Protein AF-A0A538H577-F1 (afdb_monomer_lite)

Foldseek 3Di:
DDKDFAPAFDDLVCVVVCQVVVVVVVQVVLVVQVWDFPDWDWDAAQNFIKIWTWTWHDDPNFTKTKIWIWGHHTRMTDIDIDMDGVVDDCVVVVVCRHVDHDDDD

Radius of gyration: 13.91 Å; chains: 1; bounding box: 34×28×37 Å

Sequence (105 aa):
MTLFPLQRRFRPELWVKVVPELDRAAAAIARQQEGTVSGSRTVTTAGERARSFDVAYTSEGKQLVERIVFVLRAKQEYLLLCRYERGGATDACDGLLTSFRLAAA

Secondary structure (DSSP, 8-state):
-EEEE-SS---GGGHHHHHHHHHHHHHHHHHHTT-EEEEEEEEEETTEEEEEEEEEEEETTEEEEEEEEEEEETTEEEEEEEEEETTS--HHHHHHHHH--PPP-

pLDDT: mean 94.34, std 6.16, range [54.25, 98.44]

Structure (mmCIF, N/CA/C/O backbone):
data_AF-A0A538H577-F1
#
_entry.id   AF-A0A538H577-F1
#
loop_
_atom_site.group_PDB
_atom_site.id
_atom_site.type_symbol
_atom_site.label_atom_id
_atom_site.label_alt_id
_atom_site.label_comp_id
_atom_site.label_asym_id
_atom_site.label_entity_id
_atom_site.label_seq_id
_atom_site.pdbx_PDB_ins_code
_atom_site.Cartn_x
_atom_site.Cartn_y
_atom_site.Cartn_z
_atom_site.occupancy
_atom_site.B_iso_or_equiv
_atom_site.auth_seq_id
_atom_site.auth_comp_id
_atom_site.auth_asym_id
_atom_site.auth_atom_id
_atom_site.pdbx_PDB_model_num
ATOM 1 N N . MET A 1 1 ? -7.96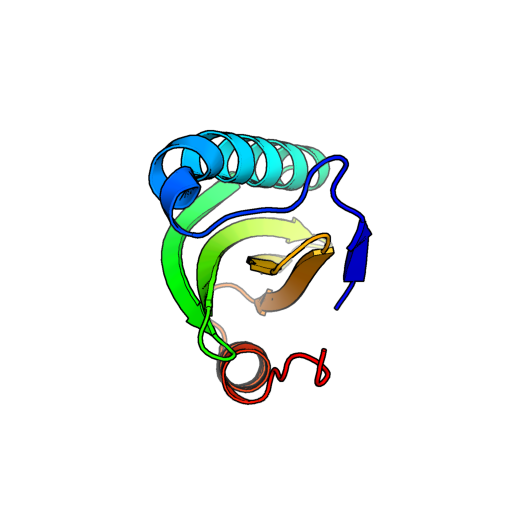5 -5.955 -4.354 1.00 79.75 1 MET A N 1
ATOM 2 C CA . MET A 1 1 ? -6.800 -5.607 -5.195 1.00 79.75 1 MET A CA 1
ATOM 3 C C . MET A 1 1 ? -7.277 -4.678 -6.285 1.00 79.75 1 MET A C 1
ATOM 5 O O . MET A 1 1 ? -8.309 -4.966 -6.879 1.00 79.75 1 MET A O 1
ATOM 9 N N . THR A 1 2 ? -6.507 -3.633 -6.564 1.00 87.81 2 THR A N 1
ATOM 10 C CA . THR A 1 2 ? -6.757 -2.713 -7.678 1.00 87.81 2 THR A CA 1
ATOM 11 C C . THR A 1 2 ? -5.539 -2.690 -8.597 1.00 87.81 2 THR A C 1
ATOM 13 O O . THR A 1 2 ? -4.413 -2.822 -8.121 1.00 87.81 2 THR A O 1
ATOM 16 N N . LEU A 1 3 ? -5.763 -2.564 -9.905 1.00 91.62 3 LEU A N 1
ATOM 17 C CA . LEU A 1 3 ? -4.723 -2.541 -10.933 1.00 91.62 3 LEU A CA 1
ATOM 18 C C . LEU A 1 3 ? -4.680 -1.162 -11.595 1.00 91.62 3 LEU A C 1
ATOM 20 O O . LEU A 1 3 ? -5.712 -0.679 -12.061 1.00 91.62 3 LEU A O 1
ATOM 24 N N . PHE A 1 4 ? -3.492 -0.568 -11.685 1.00 91.44 4 PHE A N 1
ATOM 25 C CA . PHE A 1 4 ? -3.259 0.708 -12.353 1.00 91.44 4 PHE A CA 1
ATOM 26 C C . PHE A 1 4 ? -2.212 0.559 -13.464 1.00 91.44 4 PHE A C 1
ATOM 28 O O . PHE A 1 4 ? -1.132 0.009 -13.226 1.00 91.44 4 PHE A O 1
ATOM 35 N N . PRO A 1 5 ? -2.477 1.062 -14.683 1.00 93.69 5 PRO A N 1
ATOM 36 C CA . PRO A 1 5 ? -1.481 1.057 -15.741 1.00 93.69 5 PRO A CA 1
ATOM 37 C C . PRO A 1 5 ? -0.393 2.098 -15.461 1.00 93.69 5 PRO A C 1
ATOM 39 O O . PRO A 1 5 ? -0.669 3.266 -15.192 1.00 93.69 5 PRO A O 1
ATOM 42 N N . LEU A 1 6 ? 0.865 1.695 -15.614 1.00 91.69 6 LEU A N 1
ATOM 43 C CA . LEU A 1 6 ? 2.000 2.607 -15.548 1.00 91.69 6 LEU A CA 1
ATOM 44 C C . LEU A 1 6 ? 2.196 3.320 -16.889 1.00 91.69 6 LEU A C 1
ATOM 46 O O . LEU A 1 6 ? 2.113 2.719 -17.964 1.00 91.69 6 LEU A O 1
ATOM 50 N N . GLN A 1 7 ? 2.558 4.602 -16.838 1.00 91.38 7 GLN A N 1
ATOM 51 C CA . GLN A 1 7 ? 2.880 5.367 -18.050 1.00 91.38 7 GLN A CA 1
ATOM 52 C C . GLN A 1 7 ? 4.090 4.782 -18.790 1.00 91.38 7 GLN A C 1
ATOM 54 O O . GLN A 1 7 ? 4.140 4.759 -20.021 1.00 91.38 7 GLN A O 1
ATOM 59 N N . ARG A 1 8 ? 5.068 4.269 -18.036 1.00 89.94 8 ARG A N 1
ATOM 60 C CA . ARG A 1 8 ? 6.274 3.620 -18.554 1.00 89.94 8 ARG A CA 1
ATOM 61 C C . ARG A 1 8 ? 6.426 2.245 -17.930 1.00 89.94 8 ARG A C 1
ATOM 63 O O . ARG A 1 8 ? 6.021 2.020 -16.796 1.00 89.94 8 ARG A O 1
ATOM 70 N N . ARG A 1 9 ? 7.049 1.330 -18.672 1.00 94.06 9 ARG A N 1
ATOM 71 C CA . ARG A 1 9 ? 7.402 0.014 -18.140 1.00 94.06 9 ARG A CA 1
ATOM 72 C C . ARG A 1 9 ? 8.370 0.190 -16.965 1.00 94.06 9 ARG A C 1
ATOM 74 O O . ARG A 1 9 ? 9.473 0.701 -17.155 1.00 94.06 9 ARG A O 1
ATOM 81 N N . PHE A 1 10 ? 7.962 -0.260 -15.788 1.00 93.31 10 PHE A N 1
ATOM 82 C CA . PHE A 1 10 ? 8.814 -0.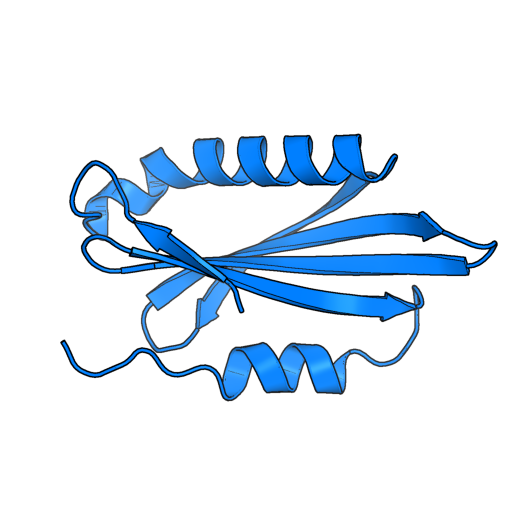432 -14.628 1.00 93.31 10 PHE A CA 1
ATOM 83 C C . PHE A 1 10 ? 9.916 -1.451 -14.922 1.00 93.31 10 PHE A C 1
ATOM 85 O O . PHE A 1 10 ? 9.681 -2.494 -15.544 1.00 93.31 10 PHE A O 1
ATOM 92 N N . ARG A 1 11 ? 11.125 -1.127 -14.465 1.00 92.75 11 ARG A N 1
ATOM 93 C CA . ARG A 1 11 ? 12.287 -2.010 -14.509 1.00 92.75 11 ARG A CA 1
ATOM 94 C C . ARG A 1 11 ? 12.833 -2.156 -13.087 1.00 92.75 11 ARG A C 1
ATOM 96 O O . ARG A 1 11 ? 12.922 -1.130 -12.404 1.00 92.75 11 ARG A O 1
ATOM 103 N N . PRO A 1 12 ? 13.202 -3.364 -12.628 1.00 92.25 12 PRO A N 1
ATOM 104 C CA . PRO A 1 12 ? 13.636 -3.583 -11.247 1.00 92.25 12 PRO A CA 1
ATOM 105 C C . PRO A 1 12 ? 14.789 -2.673 -10.792 1.00 92.25 12 PRO A C 1
ATOM 107 O O . PRO A 1 12 ? 14.878 -2.316 -9.617 1.00 92.25 12 PRO A O 1
ATOM 110 N N . GLU A 1 13 ? 15.654 -2.235 -11.701 1.00 94.06 13 GLU A N 1
ATOM 111 C CA . GLU A 1 13 ? 16.794 -1.357 -11.409 1.00 94.06 13 GLU A CA 1
ATOM 112 C C . GLU A 1 13 ? 16.349 0.046 -10.958 1.00 94.06 13 GLU A C 1
ATOM 114 O O . GLU A 1 13 ? 17.104 0.770 -10.312 1.00 94.06 13 GLU A O 1
ATOM 119 N N . LEU A 1 14 ? 15.101 0.432 -11.246 1.00 94.94 14 LEU A N 1
ATOM 120 C CA . LEU A 1 14 ? 14.513 1.710 -10.836 1.00 94.94 14 LEU A CA 1
ATOM 121 C C . LEU A 1 14 ? 13.965 1.694 -9.406 1.00 94.94 14 LEU A C 1
ATOM 123 O O . LEU A 1 14 ? 13.487 2.723 -8.938 1.00 94.94 14 LEU A O 1
ATOM 127 N N . TRP A 1 15 ? 14.042 0.568 -8.692 1.00 95.44 15 TRP A N 1
ATOM 128 C CA . TRP A 1 15 ? 13.441 0.423 -7.363 1.00 95.44 15 TRP A CA 1
ATOM 129 C C . TRP A 1 15 ? 13.840 1.533 -6.380 1.00 95.44 15 TRP A C 1
ATOM 131 O O . TRP A 1 15 ? 12.987 2.156 -5.760 1.00 95.44 15 TRP A O 1
ATOM 141 N N . VAL A 1 16 ? 15.135 1.841 -6.274 1.00 96.12 16 VAL A N 1
ATOM 142 C CA . VAL A 1 16 ? 15.625 2.897 -5.367 1.00 96.12 16 VAL A CA 1
ATOM 143 C C . VAL A 1 16 ? 15.025 4.265 -5.722 1.00 96.12 16 VAL A C 1
ATOM 145 O O . VAL A 1 16 ? 14.773 5.073 -4.835 1.00 96.12 16 VAL A O 1
ATOM 148 N N . LYS A 1 17 ? 14.746 4.512 -7.009 1.00 95.44 17 LYS A N 1
ATOM 149 C CA . LYS A 1 17 ? 14.147 5.765 -7.486 1.00 95.44 17 LYS A CA 1
ATOM 150 C C . LYS A 1 17 ? 12.643 5.840 -7.226 1.00 95.44 17 LYS A C 1
ATOM 152 O O . LYS A 1 17 ? 12.147 6.931 -6.975 1.00 95.44 17 LYS A O 1
ATOM 157 N N . VAL A 1 18 ? 11.932 4.710 -7.276 1.00 95.75 18 VAL A N 1
ATOM 158 C CA . VAL A 1 18 ? 10.467 4.682 -7.121 1.00 95.75 18 VAL A CA 1
ATOM 159 C C . VAL A 1 18 ? 10.023 4.658 -5.658 1.00 95.75 18 VAL A C 1
ATOM 161 O O . VAL A 1 18 ? 8.946 5.148 -5.348 1.00 95.75 18 VAL A O 1
ATOM 164 N N . VAL A 1 19 ? 10.840 4.149 -4.727 1.00 97.12 19 VAL A N 1
ATOM 165 C CA . VAL A 1 19 ? 10.464 4.089 -3.298 1.00 97.12 19 VAL A CA 1
ATOM 166 C C . VAL A 1 19 ? 9.988 5.447 -2.748 1.00 97.12 19 VAL A C 1
ATOM 168 O O . VAL A 1 19 ? 8.902 5.476 -2.172 1.00 97.12 19 VAL A O 1
ATOM 171 N N . PRO A 1 20 ? 10.679 6.583 -2.983 1.00 97.69 20 PRO A N 1
ATOM 172 C CA . PRO A 1 20 ? 10.183 7.890 -2.548 1.00 97.69 20 PRO A CA 1
ATOM 173 C C . PRO A 1 20 ? 8.850 8.311 -3.187 1.00 97.69 20 PRO A C 1
ATOM 175 O O . PRO A 1 20 ? 8.107 9.089 -2.592 1.00 97.69 20 PRO A O 1
ATOM 178 N N . GLU A 1 21 ? 8.540 7.849 -4.402 1.00 96.06 21 GLU A N 1
ATOM 179 C CA . GLU A 1 21 ? 7.241 8.090 -5.048 1.00 96.06 21 GLU A CA 1
ATOM 180 C C . GLU A 1 21 ? 6.132 7.300 -4.350 1.00 96.06 21 GLU A C 1
ATOM 182 O O . GLU A 1 21 ? 5.091 7.873 -4.027 1.00 96.06 21 GLU A O 1
ATOM 187 N N . LEU A 1 22 ? 6.386 6.027 -4.038 1.00 97.25 22 LEU A N 1
ATOM 188 C CA . LEU A 1 22 ? 5.453 5.171 -3.302 1.00 97.25 22 LEU A CA 1
ATOM 189 C C . LEU A 1 22 ? 5.222 5.683 -1.873 1.00 97.25 22 LEU A C 1
ATOM 191 O O . LEU A 1 22 ? 4.088 5.693 -1.402 1.00 97.25 22 LEU A O 1
ATOM 195 N N . ASP A 1 23 ? 6.271 6.172 -1.205 1.00 97.88 23 ASP A N 1
ATOM 196 C CA . ASP A 1 23 ? 6.163 6.787 0.123 1.00 97.88 23 ASP A CA 1
ATOM 197 C C . ASP A 1 23 ? 5.266 8.044 0.076 1.00 97.88 23 ASP A C 1
ATOM 199 O O . ASP A 1 23 ? 4.409 8.236 0.943 1.00 97.88 23 ASP A O 1
ATOM 203 N N . ARG A 1 24 ? 5.395 8.882 -0.966 1.00 98.00 24 ARG A N 1
ATOM 204 C CA . ARG A 1 24 ? 4.507 10.043 -1.173 1.00 98.00 24 ARG A CA 1
ATOM 205 C C . ARG A 1 24 ? 3.067 9.627 -1.464 1.00 98.00 24 ARG A C 1
ATOM 207 O O . ARG A 1 24 ? 2.151 10.255 -0.936 1.00 98.00 24 ARG A O 1
ATOM 214 N N . ALA A 1 25 ? 2.863 8.589 -2.273 1.00 96.62 25 ALA A N 1
ATOM 215 C CA . ALA A 1 25 ? 1.533 8.063 -2.569 1.00 96.62 25 ALA A CA 1
ATOM 216 C C . ALA A 1 25 ? 0.846 7.540 -1.297 1.00 96.62 25 ALA A C 1
ATOM 218 O O . ALA A 1 25 ? -0.285 7.927 -1.007 1.00 96.62 25 ALA A O 1
ATOM 219 N N . ALA A 1 26 ? 1.550 6.751 -0.481 1.00 97.56 26 ALA A N 1
ATOM 220 C CA . ALA A 1 26 ? 1.042 6.270 0.802 1.00 97.56 26 ALA A CA 1
ATOM 221 C C . ALA A 1 26 ? 0.715 7.418 1.767 1.00 97.56 26 ALA A C 1
ATOM 223 O O . ALA A 1 26 ? -0.332 7.403 2.412 1.00 97.56 26 ALA A O 1
ATOM 224 N N . ALA A 1 27 ? 1.565 8.448 1.832 1.00 98.12 27 ALA A N 1
ATOM 225 C CA . ALA A 1 27 ? 1.294 9.635 2.638 1.00 98.12 27 ALA A CA 1
ATOM 226 C C . ALA A 1 27 ? 0.049 10.402 2.157 1.00 98.12 27 ALA A C 1
ATOM 228 O O . ALA A 1 27 ? -0.707 10.915 2.980 1.00 98.12 27 ALA A O 1
ATOM 229 N N . ALA A 1 28 ? -0.186 10.480 0.844 1.00 97.50 28 ALA A N 1
ATOM 230 C CA . ALA A 1 28 ? -1.388 11.098 0.290 1.00 97.50 28 ALA A CA 1
ATOM 231 C C . ALA A 1 28 ? -2.653 10.301 0.644 1.00 97.50 28 ALA A C 1
ATOM 233 O O . ALA A 1 28 ? -3.633 10.900 1.081 1.00 97.50 28 ALA A O 1
ATOM 234 N N . ILE A 1 29 ? -2.606 8.968 0.535 1.00 94.69 29 ILE A N 1
ATOM 235 C CA . ILE A 1 29 ? -3.710 8.085 0.947 1.00 94.69 29 ILE A CA 1
ATOM 236 C C . ILE A 1 29 ? -3.991 8.242 2.444 1.00 94.69 29 ILE A C 1
ATOM 238 O O . ILE A 1 29 ? -5.136 8.444 2.834 1.00 94.69 29 ILE A O 1
ATOM 242 N N . ALA A 1 30 ? -2.949 8.235 3.282 1.00 97.56 30 ALA A N 1
ATOM 243 C CA . ALA A 1 30 ? -3.102 8.430 4.720 1.00 97.56 30 ALA A CA 1
ATOM 244 C C . ALA A 1 30 ? -3.811 9.751 5.044 1.00 97.56 30 ALA A C 1
ATOM 246 O O . ALA A 1 30 ? -4.753 9.760 5.826 1.00 97.56 30 ALA A O 1
ATOM 247 N N . ARG A 1 31 ?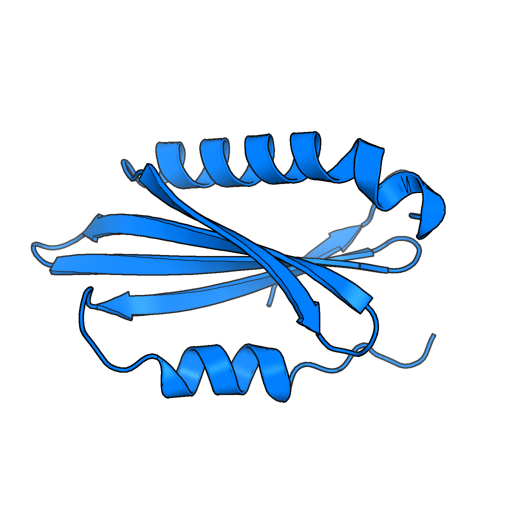 -3.431 10.853 4.384 1.00 97.75 31 ARG A N 1
ATOM 248 C CA . ARG A 1 31 ? -4.093 12.155 4.569 1.00 97.75 31 ARG A CA 1
ATOM 249 C C . ARG A 1 31 ? -5.563 12.140 4.156 1.00 97.75 31 ARG A C 1
ATOM 251 O O . ARG A 1 31 ? -6.371 12.749 4.845 1.00 97.75 31 ARG A O 1
ATOM 258 N N . GLN A 1 32 ? -5.914 11.456 3.065 1.00 95.06 32 GLN A N 1
ATOM 259 C CA . GLN A 1 32 ? -7.311 11.322 2.625 1.00 95.06 32 GLN A CA 1
ATOM 260 C C . GLN A 1 32 ? -8.183 10.575 3.642 1.00 95.06 32 GLN A C 1
ATOM 262 O O . GLN A 1 32 ? -9.390 10.778 3.668 1.00 95.06 32 GLN A O 1
ATOM 267 N N . GLN A 1 33 ? -7.575 9.729 4.472 1.00 94.31 33 GLN A N 1
ATOM 268 C CA . GLN A 1 33 ? -8.245 8.978 5.537 1.00 94.31 33 GLN A CA 1
ATOM 269 C C . GLN A 1 33 ? -8.164 9.673 6.901 1.00 94.31 33 GLN A C 1
ATOM 271 O O . GLN A 1 33 ? -8.487 9.051 7.909 1.00 94.31 33 GLN A O 1
ATOM 276 N N . GLU A 1 34 ? -7.655 10.910 6.952 1.00 97.00 34 GLU A N 1
ATOM 277 C CA . GLU A 1 34 ? -7.331 11.606 8.208 1.00 97.00 34 GLU A CA 1
ATOM 278 C C . GLU A 1 34 ? -6.416 10.763 9.122 1.00 97.00 34 GLU A C 1
ATOM 280 O O . GLU A 1 34 ? -6.457 10.822 10.350 1.00 97.00 34 GLU A O 1
ATOM 285 N N . GLY A 1 35 ? -5.580 9.938 8.493 1.00 97.31 35 GLY A N 1
ATOM 286 C CA . GLY A 1 35 ? -4.681 8.989 9.120 1.00 97.31 35 GLY A CA 1
ATOM 287 C C . GLY A 1 35 ? -3.214 9.382 9.021 1.00 97.31 35 GLY A C 1
ATOM 288 O O . GLY A 1 35 ? -2.821 10.426 8.496 1.00 97.31 35 GLY A O 1
ATOM 289 N N . THR A 1 36 ? -2.369 8.483 9.515 1.00 98.06 36 THR A N 1
ATOM 290 C CA . THR A 1 36 ? -0.910 8.626 9.502 1.00 98.06 36 THR A CA 1
ATOM 291 C C . THR A 1 36 ? -0.247 7.319 9.097 1.00 98.06 36 THR A C 1
ATOM 293 O O . THR A 1 36 ? -0.699 6.235 9.461 1.00 98.06 36 THR A O 1
ATOM 296 N N . VAL A 1 37 ? 0.850 7.407 8.347 1.00 98.31 37 VAL A N 1
ATOM 297 C CA . VAL A 1 37 ? 1.688 6.237 8.064 1.00 98.31 37 VAL A CA 1
ATOM 298 C C . VAL A 1 37 ? 2.440 5.879 9.346 1.00 98.31 37 VAL A C 1
ATOM 300 O O . VAL A 1 37 ? 3.327 6.617 9.767 1.00 98.31 37 VAL A O 1
ATOM 303 N N . SER A 1 38 ? 2.085 4.757 9.971 1.00 97.12 38 SER A N 1
ATOM 304 C CA . SER A 1 38 ? 2.706 4.271 11.211 1.00 97.12 38 SER A CA 1
ATOM 305 C C . SER A 1 38 ? 3.863 3.303 10.968 1.00 97.12 38 SER A C 1
ATOM 307 O O . SER A 1 38 ? 4.643 3.032 11.876 1.00 97.12 38 SER A O 1
ATOM 309 N N . GLY A 1 39 ? 3.986 2.767 9.753 1.00 96.50 39 GLY A N 1
ATOM 310 C CA . GLY A 1 39 ? 5.067 1.859 9.391 1.00 96.50 39 GLY A CA 1
ATOM 311 C C . GLY A 1 39 ? 5.274 1.784 7.886 1.00 96.50 39 GLY A C 1
ATOM 312 O O . GLY A 1 39 ? 4.334 1.933 7.108 1.00 96.50 39 GLY A O 1
ATOM 313 N N . SER A 1 40 ? 6.515 1.534 7.474 1.00 97.56 40 SER A N 1
ATOM 314 C CA . SER A 1 40 ? 6.858 1.266 6.079 1.00 97.56 40 SER A CA 1
ATOM 315 C C . SER A 1 40 ? 7.955 0.211 5.993 1.00 97.56 40 SER A C 1
ATOM 317 O O . SER A 1 40 ? 8.868 0.183 6.818 1.00 97.56 40 SER A O 1
ATOM 319 N N . ARG A 1 41 ? 7.873 -0.681 5.006 1.00 97.62 41 ARG A N 1
ATOM 320 C CA . ARG A 1 41 ? 8.865 -1.744 4.794 1.00 97.62 41 ARG A CA 1
ATOM 321 C C . ARG A 1 41 ? 8.870 -2.223 3.351 1.00 97.62 41 ARG A C 1
ATOM 323 O O . ARG A 1 41 ? 7.857 -2.179 2.659 1.00 97.62 41 ARG A O 1
ATOM 330 N N . THR A 1 42 ? 10.035 -2.657 2.888 1.00 97.75 42 THR A N 1
ATOM 331 C CA . THR A 1 42 ? 10.147 -3.389 1.621 1.00 97.75 42 THR A CA 1
ATOM 332 C C . THR A 1 42 ? 9.888 -4.859 1.905 1.00 97.75 42 THR A C 1
ATOM 334 O O . THR A 1 42 ? 10.457 -5.411 2.843 1.00 97.75 42 THR A O 1
ATOM 337 N N . VAL A 1 43 ? 9.026 -5.478 1.108 1.00 96.31 43 VAL A N 1
ATOM 338 C CA . VAL A 1 43 ? 8.670 -6.896 1.208 1.00 96.31 43 VAL A CA 1
ATOM 339 C C . VAL A 1 43 ? 8.812 -7.555 -0.159 1.00 96.31 43 VAL A C 1
ATOM 341 O O . VAL A 1 43 ? 8.931 -6.871 -1.177 1.00 96.31 43 VAL A O 1
ATOM 344 N N . THR A 1 44 ? 8.773 -8.882 -0.182 1.00 95.50 44 THR A N 1
ATOM 345 C CA . THR A 1 44 ? 8.671 -9.655 -1.421 1.00 95.50 44 THR A CA 1
ATOM 346 C C . THR A 1 44 ? 7.292 -10.295 -1.478 1.00 95.50 44 THR A C 1
ATOM 348 O O . THR A 1 44 ? 6.899 -10.990 -0.544 1.00 95.50 44 THR A O 1
ATOM 351 N N .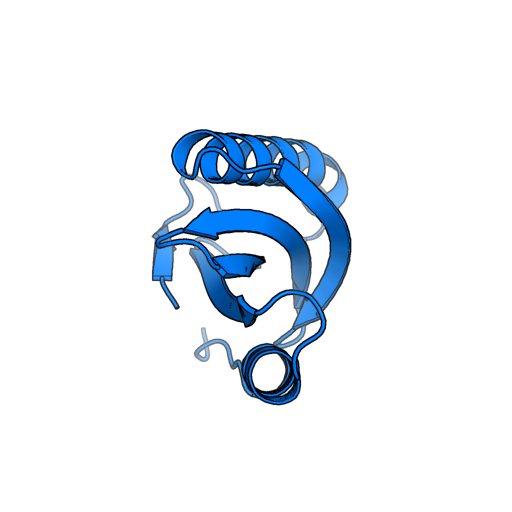 THR A 1 45 ? 6.552 -10.076 -2.562 1.00 93.38 45 THR A N 1
ATOM 352 C CA . THR A 1 45 ? 5.261 -10.736 -2.817 1.00 93.38 45 THR A CA 1
ATOM 353 C C . THR A 1 45 ? 5.149 -11.067 -4.297 1.00 93.38 45 THR A C 1
ATOM 355 O O . THR A 1 45 ? 5.645 -10.325 -5.144 1.00 93.38 45 THR A O 1
ATOM 358 N N . ALA A 1 46 ? 4.571 -12.226 -4.614 1.00 92.25 46 ALA A N 1
ATOM 359 C CA . ALA A 1 46 ? 4.489 -12.753 -5.977 1.00 92.25 46 ALA A CA 1
ATOM 360 C C . ALA A 1 46 ? 5.833 -12.756 -6.753 1.00 92.25 46 ALA A C 1
ATOM 362 O O . ALA A 1 46 ? 5.842 -12.663 -7.977 1.00 92.25 46 ALA A O 1
ATOM 363 N N . GLY A 1 47 ? 6.969 -12.877 -6.052 1.00 92.50 47 GLY A N 1
ATOM 364 C CA . GLY A 1 47 ? 8.314 -12.864 -6.647 1.00 92.50 47 GLY A CA 1
ATOM 365 C C . GLY A 1 47 ? 8.879 -11.474 -6.961 1.00 92.50 47 GLY A C 1
ATOM 366 O O . GLY A 1 47 ? 10.011 -11.379 -7.424 1.00 92.50 47 GLY A O 1
ATOM 367 N N . GLU A 1 48 ? 8.138 -10.403 -6.678 1.00 94.31 48 GLU A N 1
ATOM 368 C CA . GLU A 1 48 ? 8.551 -9.022 -6.932 1.00 94.31 48 GLU A CA 1
ATOM 369 C C . GLU A 1 48 ? 8.873 -8.288 -5.626 1.00 94.31 48 GLU A C 1
ATOM 371 O O . GLU A 1 48 ? 8.301 -8.571 -4.566 1.00 94.31 48 GLU A O 1
ATOM 376 N N . ARG A 1 49 ? 9.762 -7.290 -5.709 1.00 96.12 49 ARG A N 1
ATOM 377 C CA . ARG A 1 49 ? 9.910 -6.305 -4.630 1.00 96.12 49 ARG A CA 1
ATOM 378 C C . ARG A 1 49 ? 8.664 -5.431 -4.574 1.00 96.12 49 ARG A C 1
ATOM 380 O O . ARG A 1 49 ? 8.204 -4.920 -5.593 1.00 96.12 49 ARG A O 1
ATOM 387 N N . ALA A 1 50 ? 8.163 -5.235 -3.365 1.00 97.31 50 ALA A N 1
ATOM 388 C CA . ALA A 1 50 ? 6.979 -4.449 -3.089 1.00 97.31 50 ALA A CA 1
ATOM 389 C C . ALA A 1 50 ? 7.198 -3.534 -1.884 1.00 97.31 50 ALA A C 1
ATOM 391 O O . ALA A 1 50 ? 8.026 -3.803 -1.007 1.00 97.31 50 ALA A O 1
ATOM 392 N N . ARG A 1 51 ? 6.460 -2.426 -1.849 1.00 98.19 51 ARG A N 1
ATOM 393 C CA . ARG A 1 51 ? 6.531 -1.450 -0.763 1.00 98.19 51 ARG A CA 1
ATOM 394 C C . ARG A 1 51 ? 5.244 -1.532 0.041 1.00 98.19 51 ARG A C 1
ATOM 396 O O . ARG A 1 51 ? 4.170 -1.287 -0.498 1.00 98.19 51 ARG A O 1
ATOM 403 N N . SER A 1 52 ? 5.369 -1.917 1.306 1.00 98.25 52 SER A N 1
ATOM 404 C CA . SER A 1 52 ? 4.261 -2.056 2.246 1.00 98.25 52 SER A CA 1
ATOM 405 C C . SER A 1 52 ? 4.242 -0.881 3.213 1.00 98.25 52 SER A C 1
ATOM 407 O O . SER A 1 52 ? 5.286 -0.499 3.746 1.00 98.25 52 SER A O 1
ATOM 409 N N . PHE A 1 53 ? 3.049 -0.381 3.496 1.00 98.44 53 PHE A N 1
ATOM 410 C CA . PHE A 1 53 ? 2.774 0.663 4.472 1.00 98.44 53 PHE A CA 1
ATOM 411 C C . PHE A 1 53 ? 1.650 0.218 5.389 1.00 98.44 53 PHE A C 1
ATOM 413 O O . PHE A 1 53 ? 0.711 -0.421 4.926 1.00 98.44 53 PHE A O 1
ATOM 420 N N . ASP A 1 54 ? 1.739 0.581 6.660 1.00 98.25 54 ASP A N 1
ATOM 421 C CA . ASP A 1 54 ? 0.618 0.498 7.589 1.00 98.25 54 ASP A CA 1
ATOM 422 C C . ASP A 1 54 ? 0.149 1.935 7.857 1.00 98.25 54 ASP A C 1
ATOM 424 O O . ASP A 1 54 ? 0.929 2.769 8.328 1.00 98.25 54 ASP A O 1
ATOM 428 N N . VAL A 1 55 ? -1.102 2.233 7.508 1.00 98.31 55 VAL A N 1
ATOM 429 C CA . VAL A 1 55 ? -1.761 3.524 7.727 1.00 98.31 55 VAL A CA 1
ATOM 430 C C . VAL A 1 55 ? -2.712 3.373 8.897 1.00 98.31 55 VAL A C 1
ATOM 432 O O . VAL A 1 55 ? -3.670 2.610 8.819 1.00 98.31 55 VAL A O 1
ATOM 435 N N . ALA A 1 56 ? -2.463 4.095 9.980 1.00 98.12 56 ALA A N 1
ATOM 436 C CA . ALA A 1 56 ? -3.347 4.098 11.127 1.00 98.12 56 ALA A CA 1
ATOM 437 C C . ALA A 1 56 ? -4.277 5.311 11.108 1.00 98.12 56 ALA A C 1
ATOM 439 O O . ALA A 1 56 ? -3.829 6.440 10.900 1.00 98.12 56 ALA A O 1
ATOM 440 N N . TYR A 1 57 ? -5.557 5.069 11.362 1.00 97.88 57 TYR A N 1
ATOM 441 C CA . TYR A 1 57 ? -6.608 6.084 11.346 1.00 97.88 57 TYR A CA 1
ATOM 442 C C . TYR A 1 57 ? -7.761 5.667 12.263 1.00 97.88 57 TYR A C 1
ATOM 444 O O . TYR A 1 57 ? -7.818 4.531 12.744 1.00 97.88 57 TYR A O 1
ATOM 452 N N . THR A 1 58 ? -8.674 6.599 12.515 1.00 97.50 58 THR A N 1
ATOM 453 C CA . THR A 1 58 ? -9.898 6.341 13.276 1.00 97.50 58 THR A CA 1
ATOM 454 C C . THR A 1 58 ? -11.090 6.434 12.338 1.00 97.50 58 THR A C 1
ATOM 456 O O . THR A 1 58 ? -11.193 7.376 11.561 1.00 97.50 58 THR A O 1
ATOM 459 N N . SER A 1 59 ? -12.005 5.473 12.411 1.00 95.75 59 SER A N 1
ATOM 460 C CA . SER A 1 59 ? -13.257 5.497 11.651 1.00 95.75 59 SER A CA 1
ATOM 461 C C . SER A 1 59 ? -14.361 4.881 12.497 1.00 95.75 59 SER A C 1
ATOM 463 O O . SER A 1 59 ? -14.144 3.843 13.118 1.00 95.75 59 SER A O 1
ATOM 465 N N . GLU A 1 60 ? -15.510 5.555 12.588 1.00 94.19 60 GLU A N 1
ATOM 466 C CA . GLU A 1 60 ? -16.675 5.087 13.362 1.00 94.19 60 GLU A CA 1
ATOM 467 C C . GLU A 1 60 ? -16.331 4.707 14.820 1.00 94.19 60 GLU A C 1
ATOM 469 O O . GLU A 1 60 ? -16.804 3.713 15.365 1.00 94.19 60 GLU A O 1
ATOM 474 N N . GLY A 1 61 ? -15.447 5.484 15.460 1.00 95.50 61 GLY A N 1
ATOM 475 C CA . GLY A 1 61 ? -14.999 5.250 16.840 1.00 95.50 61 GLY A CA 1
ATOM 476 C C . GLY A 1 61 ? -13.985 4.112 17.016 1.00 95.50 61 GLY A C 1
ATOM 477 O O . GLY A 1 61 ? -13.524 3.881 18.132 1.00 95.50 61 GLY A O 1
ATOM 478 N N . LYS A 1 62 ? -13.589 3.426 15.939 1.00 96.94 62 LYS A N 1
ATOM 479 C CA . LYS A 1 62 ? -12.601 2.341 15.964 1.00 96.94 62 LYS A CA 1
ATOM 480 C C . LYS A 1 62 ? -11.230 2.821 15.515 1.00 96.94 62 LYS A C 1
ATOM 482 O O . LYS A 1 62 ? -11.115 3.558 14.538 1.00 96.94 62 LYS A O 1
ATOM 487 N N . GLN A 1 63 ? -10.182 2.350 16.190 1.00 97.81 63 GLN A N 1
ATOM 488 C CA . GLN A 1 63 ? -8.805 2.525 15.729 1.00 97.81 63 GLN A CA 1
ATOM 489 C C . GLN A 1 63 ? -8.469 1.422 14.729 1.00 97.81 63 GLN A C 1
ATOM 491 O O . GLN A 1 63 ? -8.416 0.244 15.082 1.00 97.81 63 GLN A O 1
ATOM 496 N N . LEU A 1 64 ? -8.242 1.807 13.481 1.00 97.88 64 LEU A N 1
ATOM 497 C CA . LEU A 1 64 ? -8.007 0.894 12.373 1.00 97.88 64 LEU A CA 1
ATOM 498 C C . LEU A 1 64 ? -6.586 1.052 11.844 1.00 97.88 64 LEU A C 1
ATOM 500 O O . LEU A 1 64 ? -5.945 2.097 11.984 1.00 97.88 64 LEU A O 1
ATOM 504 N N . VAL A 1 65 ? -6.108 -0.010 11.211 1.00 97.94 65 VAL A N 1
ATOM 505 C CA . VAL A 1 65 ? -4.914 0.002 10.381 1.00 97.94 65 VAL A CA 1
ATOM 506 C C . VAL A 1 65 ? -5.291 -0.511 9.000 1.00 97.94 65 VAL A C 1
ATOM 508 O O . VAL A 1 65 ? -5.866 -1.590 8.862 1.00 97.94 65 VAL A O 1
ATOM 511 N N . GLU A 1 66 ? -4.965 0.261 7.969 1.00 97.31 66 GLU A N 1
ATOM 512 C CA . GLU A 1 66 ? -4.998 -0.186 6.583 1.00 97.31 66 GLU A CA 1
ATOM 513 C C . GLU A 1 66 ? -3.573 -0.460 6.109 1.00 97.31 66 GLU A C 1
ATOM 515 O O . GLU A 1 66 ? -2.718 0.425 6.065 1.00 97.31 66 GLU A O 1
ATOM 520 N N . ARG A 1 67 ? -3.313 -1.719 5.766 1.00 97.81 67 ARG A N 1
ATOM 521 C CA . ARG A 1 67 ? -2.079 -2.143 5.127 1.00 97.81 67 ARG A CA 1
ATOM 522 C C . ARG A 1 67 ? -2.204 -1.976 3.624 1.00 97.81 67 ARG A C 1
ATOM 524 O O . ARG A 1 67 ? -3.065 -2.587 2.990 1.00 97.81 67 ARG A O 1
ATOM 531 N N . ILE A 1 68 ? -1.289 -1.196 3.070 1.00 97.62 68 ILE A N 1
ATOM 532 C CA . ILE A 1 68 ? -1.186 -0.892 1.649 1.00 97.62 68 ILE A CA 1
ATOM 533 C C . ILE A 1 68 ? 0.089 -1.531 1.120 1.00 97.62 68 ILE A C 1
ATOM 535 O O . ILE A 1 68 ? 1.161 -1.297 1.674 1.00 97.62 68 ILE A O 1
ATOM 539 N N . VAL A 1 69 ? 0.002 -2.315 0.048 1.00 97.88 69 VAL A N 1
ATOM 540 C CA . VAL A 1 69 ? 1.177 -2.888 -0.619 1.00 97.88 69 VAL A CA 1
ATOM 541 C C . VAL A 1 69 ? 1.154 -2.540 -2.098 1.00 97.88 69 VAL A C 1
ATOM 543 O O . VAL A 1 69 ? 0.243 -2.940 -2.819 1.00 97.88 69 VAL A O 1
ATOM 546 N N . PHE A 1 70 ? 2.185 -1.824 -2.538 1.00 97.44 70 PHE A N 1
ATOM 547 C CA . PHE A 1 70 ? 2.424 -1.504 -3.940 1.00 97.44 70 PHE A CA 1
ATOM 548 C C . PHE A 1 70 ? 3.353 -2.548 -4.554 1.00 97.44 70 PHE A C 1
ATOM 550 O O . PHE A 1 70 ? 4.497 -2.698 -4.111 1.00 97.44 70 PHE A O 1
ATOM 557 N N . VAL A 1 71 ? 2.877 -3.243 -5.586 1.00 96.38 71 VAL A N 1
ATOM 558 C CA . VAL A 1 71 ? 3.666 -4.194 -6.380 1.00 96.38 71 VAL A CA 1
ATOM 559 C C . VAL A 1 71 ? 3.775 -3.661 -7.801 1.00 96.38 71 VAL A C 1
ATOM 561 O O . VAL A 1 71 ? 2.762 -3.421 -8.454 1.00 96.38 71 VAL A O 1
ATOM 564 N N . LEU A 1 72 ? 4.995 -3.482 -8.300 1.00 95.38 72 LEU A N 1
ATOM 565 C CA . LEU A 1 72 ? 5.238 -2.962 -9.645 1.00 95.38 72 LEU A CA 1
ATOM 566 C C . LEU A 1 72 ? 5.763 -4.080 -10.538 1.00 95.38 72 LEU A C 1
ATOM 568 O O . LEU A 1 72 ? 6.798 -4.672 -10.243 1.00 95.38 72 LEU A O 1
ATOM 572 N N . ARG A 1 73 ? 5.090 -4.340 -11.662 1.00 93.12 73 ARG A N 1
ATOM 573 C CA . ARG A 1 73 ? 5.564 -5.310 -12.656 1.00 93.12 73 ARG A CA 1
ATOM 574 C C . ARG A 1 73 ? 5.254 -4.853 -14.063 1.00 93.12 73 ARG A C 1
ATOM 576 O O . ARG A 1 73 ? 4.107 -4.595 -14.417 1.00 93.12 73 ARG A O 1
ATOM 583 N N . ALA A 1 74 ? 6.288 -4.827 -14.900 1.00 91.94 74 ALA A N 1
ATOM 584 C CA . ALA A 1 74 ? 6.189 -4.390 -16.285 1.00 91.94 74 ALA A CA 1
ATOM 585 C C . ALA A 1 74 ? 5.441 -3.050 -16.390 1.00 91.94 74 ALA A C 1
ATOM 587 O O . ALA A 1 74 ? 5.963 -2.039 -15.951 1.00 91.94 74 ALA A O 1
ATOM 588 N N . LYS A 1 75 ? 4.245 -3.006 -16.975 1.00 94.50 75 LYS A N 1
ATOM 589 C CA . LYS A 1 75 ? 3.477 -1.765 -17.157 1.00 94.50 75 LYS A CA 1
ATOM 590 C C . LYS A 1 75 ? 2.308 -1.640 -16.173 1.00 94.50 75 LYS A C 1
ATOM 592 O O . LYS A 1 75 ? 1.334 -0.962 -16.472 1.00 94.50 75 LYS A O 1
ATOM 597 N N . GLN A 1 76 ? 2.386 -2.330 -15.043 1.00 94.94 76 GLN A N 1
ATOM 598 C CA . GLN A 1 76 ? 1.299 -2.446 -14.082 1.00 94.94 76 GLN A CA 1
ATOM 599 C C . GLN A 1 76 ? 1.777 -2.126 -12.666 1.00 94.94 76 GLN A C 1
ATOM 601 O O . GLN A 1 76 ? 2.865 -2.540 -12.256 1.00 94.94 76 GLN A O 1
ATOM 606 N N . GLU A 1 77 ? 0.920 -1.435 -11.927 1.00 94.19 77 GLU A N 1
ATOM 607 C CA . GLU A 1 77 ? 0.965 -1.285 -10.481 1.00 94.19 77 GLU A CA 1
ATOM 608 C C . GLU A 1 77 ? -0.236 -2.012 -9.877 1.00 94.19 77 GLU A C 1
ATOM 610 O O . GLU A 1 77 ? -1.384 -1.756 -10.238 1.00 94.19 77 GLU A O 1
ATOM 615 N N . TYR A 1 78 ? 0.035 -2.923 -8.952 1.00 95.56 78 TYR A N 1
ATOM 616 C CA . TYR A 1 78 ? -0.979 -3.619 -8.179 1.00 95.56 78 TYR A CA 1
ATOM 617 C C . TYR A 1 78 ? -1.007 -3.011 -6.785 1.00 95.56 78 TYR A C 1
ATOM 619 O O . TYR A 1 78 ? 0.004 -3.009 -6.079 1.00 95.56 78 TYR A O 1
ATOM 627 N N . LEU A 1 79 ? -2.181 -2.530 -6.393 1.00 95.38 79 LEU A N 1
ATOM 628 C CA . LEU A 1 79 ? -2.459 -2.033 -5.059 1.00 95.38 79 LEU A CA 1
ATOM 629 C C . LEU A 1 79 ? -3.204 -3.115 -4.273 1.00 95.38 79 LEU A C 1
ATOM 631 O O . LEU A 1 79 ? -4.369 -3.432 -4.555 1.00 95.38 79 LEU A O 1
ATOM 635 N N . LEU A 1 80 ? -2.525 -3.702 -3.291 1.00 96.38 80 LEU A N 1
ATOM 636 C CA . LEU A 1 80 ? -3.140 -4.615 -2.331 1.00 96.38 80 LEU A CA 1
ATOM 637 C C . LEU A 1 80 ? -3.523 -3.819 -1.087 1.00 96.38 80 LEU A C 1
ATOM 639 O O . LEU A 1 80 ? -2.697 -3.100 -0.530 1.00 96.38 80 LEU A O 1
ATOM 643 N N . LEU A 1 81 ? -4.776 -3.963 -0.668 1.00 95.06 81 LEU A N 1
ATOM 644 C CA . LEU A 1 81 ? -5.342 -3.277 0.485 1.00 95.06 81 LEU A CA 1
ATOM 645 C C . LEU A 1 81 ? -5.917 -4.323 1.429 1.00 95.06 81 LEU A C 1
ATOM 647 O O . LEU A 1 81 ? -6.648 -5.215 0.993 1.00 95.06 81 LEU A O 1
ATOM 651 N N . CYS A 1 82 ? -5.590 -4.200 2.707 1.00 95.62 82 CYS A N 1
ATOM 652 C CA . CYS A 1 82 ? -6.191 -4.985 3.772 1.00 95.62 82 CYS A CA 1
ATOM 653 C C . CYS A 1 82 ? -6.363 -4.115 5.011 1.00 95.62 82 CYS A C 1
ATOM 655 O O . CYS A 1 82 ? -5.534 -3.253 5.281 1.00 95.62 82 CYS A O 1
ATOM 657 N N . ARG A 1 83 ? -7.428 -4.344 5.773 1.00 95.81 83 ARG A N 1
ATOM 658 C CA . ARG A 1 83 ? -7.785 -3.533 6.934 1.00 95.81 83 ARG A CA 1
ATOM 659 C C . ARG A 1 83 ? -8.021 -4.421 8.143 1.00 95.81 83 ARG A C 1
ATOM 661 O O . ARG A 1 83 ? -8.630 -5.477 8.011 1.00 95.81 83 ARG A O 1
ATOM 668 N N . TYR A 1 84 ? -7.568 -3.967 9.301 1.00 96.88 84 TYR A N 1
ATOM 669 C CA . TYR A 1 84 ? -7.746 -4.648 10.579 1.00 96.88 84 TYR A CA 1
ATOM 670 C C . TYR A 1 84 ? -7.846 -3.626 11.719 1.00 96.88 84 TYR A C 1
ATOM 672 O O . TYR A 1 84 ? -7.438 -2.473 11.571 1.00 96.88 84 TYR A O 1
ATOM 680 N N . GLU A 1 85 ? -8.420 -4.023 12.854 1.00 97.00 85 GLU A N 1
ATOM 681 C CA . GLU A 1 85 ? -8.421 -3.182 14.057 1.00 97.00 85 GLU A CA 1
ATOM 682 C C . GLU A 1 85 ? -7.007 -3.119 14.651 1.00 97.00 85 GLU A C 1
ATOM 684 O O . GLU A 1 85 ? -6.262 -4.102 14.634 1.00 97.00 85 GLU A O 1
ATOM 689 N N . ARG A 1 86 ? -6.602 -1.959 15.174 1.00 95.88 86 ARG A N 1
ATOM 690 C CA . ARG A 1 86 ? -5.270 -1.785 15.763 1.00 95.88 86 ARG A CA 1
ATOM 691 C C . ARG A 1 86 ? -5.101 -2.728 16.962 1.00 95.88 86 ARG A C 1
ATOM 693 O O . ARG A 1 86 ? -5.862 -2.659 17.917 1.00 95.88 86 ARG A O 1
ATOM 700 N N . GLY A 1 87 ? -4.071 -3.576 16.917 1.00 94.12 87 GLY A N 1
ATOM 701 C CA . GLY A 1 87 ? -3.826 -4.612 17.930 1.00 94.12 87 GLY A CA 1
ATOM 702 C C . GLY A 1 87 ? -4.614 -5.911 17.715 1.00 94.12 87 GLY A C 1
ATOM 703 O O . GLY A 1 87 ? -4.443 -6.847 18.488 1.00 94.12 87 GLY A O 1
ATOM 704 N N . GLY A 1 88 ? -5.450 -5.982 16.674 1.00 95.31 88 GLY A N 1
ATOM 705 C CA . GLY A 1 88 ? -6.155 -7.193 16.261 1.00 95.31 88 GLY A CA 1
ATOM 706 C C . GLY A 1 88 ? -5.307 -8.134 15.397 1.00 95.31 88 GLY A C 1
ATOM 707 O O . GLY A 1 88 ? -4.146 -7.860 15.088 1.00 95.31 88 GLY A O 1
ATOM 708 N N . ALA A 1 89 ? -5.915 -9.249 14.987 1.00 94.81 89 ALA A N 1
ATOM 709 C CA . ALA A 1 89 ? -5.273 -10.271 14.162 1.00 94.81 89 ALA A CA 1
ATOM 710 C C . ALA A 1 89 ? -4.944 -9.763 12.746 1.00 94.81 89 ALA A C 1
ATOM 712 O O . ALA A 1 89 ? -5.750 -9.073 12.118 1.00 94.81 89 ALA A O 1
ATOM 713 N N . THR A 1 90 ? -3.776 -10.152 12.223 1.00 95.50 90 THR A N 1
ATOM 714 C CA . THR A 1 90 ? -3.301 -9.767 10.880 1.00 95.50 90 THR A CA 1
ATOM 715 C C . THR A 1 90 ? -3.287 -10.918 9.880 1.00 95.50 90 THR A C 1
ATOM 717 O O . THR A 1 90 ? -2.985 -10.685 8.709 1.00 95.50 90 THR A O 1
ATOM 720 N N . ASP A 1 91 ? -3.670 -12.129 10.295 1.00 94.81 91 ASP A N 1
ATOM 721 C CA . ASP A 1 91 ? -3.524 -13.358 9.504 1.00 94.81 91 ASP A CA 1
ATOM 722 C C . ASP A 1 91 ? -4.205 -13.269 8.135 1.00 94.81 91 ASP A C 1
ATOM 724 O O . ASP A 1 91 ? -3.664 -13.728 7.134 1.00 94.81 91 ASP A O 1
ATOM 728 N N . ALA A 1 92 ? -5.368 -12.616 8.058 1.00 92.88 92 ALA A N 1
ATOM 729 C CA . ALA A 1 92 ? -6.064 -12.401 6.791 1.00 92.88 92 ALA A CA 1
ATOM 730 C C . ALA A 1 92 ? -5.266 -11.495 5.835 1.00 92.88 92 ALA A C 1
ATOM 732 O O . ALA A 1 92 ? -5.199 -11.755 4.632 1.00 92.88 92 ALA A O 1
ATOM 733 N N . CYS A 1 93 ? -4.621 -10.451 6.362 1.00 94.31 93 CYS A N 1
ATOM 734 C CA . CYS A 1 93 ? -3.762 -9.577 5.569 1.00 94.31 93 CYS A CA 1
ATOM 735 C C . CYS A 1 93 ? -2.492 -10.301 5.129 1.00 94.31 93 CYS A C 1
ATOM 737 O O . CYS A 1 93 ? -2.094 -10.199 3.971 1.00 94.31 93 CYS A O 1
ATOM 739 N N . ASP A 1 94 ? -1.876 -11.064 6.024 1.00 92.94 94 ASP A N 1
ATOM 740 C CA . ASP A 1 94 ? -0.679 -11.839 5.705 1.00 92.94 94 ASP A CA 1
ATOM 741 C C . ASP A 1 94 ? -1.005 -12.950 4.682 1.00 92.94 94 ASP A C 1
ATOM 743 O O . ASP A 1 94 ? -0.258 -13.176 3.725 1.00 92.94 94 ASP A O 1
ATOM 747 N N . GLY A 1 95 ? -2.192 -13.552 4.786 1.00 94.62 95 GLY A N 1
ATOM 748 C CA . GLY A 1 95 ? -2.769 -14.466 3.803 1.00 94.62 95 GLY A CA 1
ATOM 749 C C . GLY A 1 95 ? -2.958 -13.825 2.427 1.00 94.62 95 GLY A C 1
ATOM 750 O O . GLY A 1 95 ? -2.591 -14.424 1.416 1.00 94.62 95 GLY A O 1
ATOM 751 N N . LEU A 1 96 ? -3.450 -12.583 2.354 1.00 93.38 96 LEU A N 1
ATOM 752 C CA . LEU A 1 96 ? -3.541 -11.840 1.090 1.00 93.38 96 LEU A CA 1
ATOM 753 C C . LEU A 1 96 ? -2.158 -11.660 0.445 1.00 93.38 96 LEU A C 1
ATOM 755 O O . LEU A 1 96 ? -1.998 -11.919 -0.746 1.00 93.38 96 LEU A O 1
ATOM 759 N N . LEU A 1 97 ? -1.152 -11.240 1.216 1.00 92.50 97 LEU A N 1
ATOM 760 C CA . LEU A 1 97 ? 0.199 -10.999 0.696 1.00 92.50 97 LEU A CA 1
ATO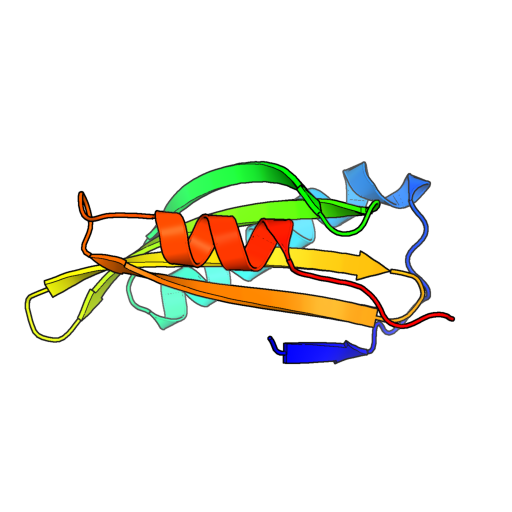M 761 C C . LEU A 1 97 ? 0.884 -12.286 0.209 1.00 92.50 97 LEU A C 1
ATOM 763 O O . LEU A 1 97 ? 1.645 -12.243 -0.759 1.00 92.50 97 LEU A O 1
ATOM 767 N N . THR A 1 98 ? 0.647 -13.412 0.882 1.00 93.19 98 THR A N 1
ATOM 768 C CA . THR A 1 98 ? 1.274 -14.707 0.561 1.00 93.19 98 THR A CA 1
ATOM 769 C C . THR A 1 98 ? 0.571 -15.446 -0.576 1.00 93.19 98 THR A C 1
ATOM 771 O O . THR A 1 98 ? 1.229 -16.104 -1.384 1.00 93.19 98 THR A O 1
ATOM 774 N N . SER A 1 99 ? -0.754 -15.324 -0.669 1.00 93.50 99 SER A N 1
ATOM 775 C CA . SER A 1 99 ? -1.557 -15.956 -1.721 1.00 93.50 99 SER A CA 1
ATOM 776 C C . SER A 1 99 ? -1.608 -15.151 -3.018 1.00 93.50 99 SER A C 1
ATOM 778 O O . SER A 1 99 ? -1.945 -15.715 -4.060 1.00 93.50 99 SER A O 1
ATOM 780 N N . PHE A 1 100 ? -1.255 -13.861 -2.987 1.00 93.62 100 PHE A N 1
ATOM 781 C CA . PHE A 1 100 ?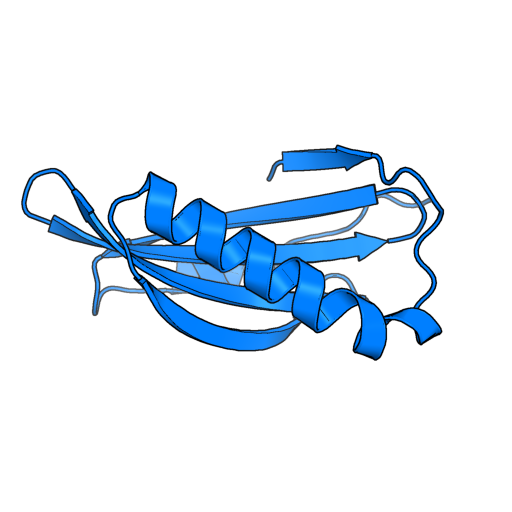 -1.245 -13.019 -4.176 1.00 93.62 100 PHE A CA 1
ATOM 782 C C . PHE A 1 100 ? -0.339 -13.601 -5.271 1.00 93.62 100 PHE A C 1
ATOM 784 O O . PHE A 1 100 ? 0.844 -13.888 -5.062 1.00 93.62 100 PHE A O 1
ATOM 791 N N . ARG A 1 101 ? -0.908 -13.752 -6.470 1.00 91.69 101 ARG A N 1
ATOM 792 C CA . ARG A 1 101 ? -0.207 -14.187 -7.678 1.00 91.69 101 ARG A CA 1
ATOM 793 C C . ARG A 1 101 ? -0.418 -13.166 -8.780 1.00 91.69 101 ARG A C 1
ATOM 795 O O . ARG A 1 101 ? -1.524 -12.681 -9.000 1.00 91.69 101 ARG A O 1
ATOM 802 N N . LEU A 1 102 ? 0.655 -12.890 -9.504 1.00 86.50 102 LEU A N 1
ATOM 803 C CA . LEU A 1 102 ? 0.591 -12.130 -10.739 1.00 86.50 102 LEU A CA 1
ATOM 804 C C . LEU A 1 102 ? 0.159 -13.068 -11.866 1.00 86.50 102 LEU A C 1
ATOM 806 O O . LEU A 1 102 ? 0.647 -14.197 -11.943 1.00 86.50 102 LEU A O 1
ATOM 810 N N . ALA A 1 103 ? -0.717 -12.600 -12.755 1.00 73.94 103 ALA A N 1
ATOM 811 C CA . ALA A 1 103 ? -1.029 -13.342 -13.972 1.00 73.94 103 ALA A CA 1
ATOM 812 C C . ALA A 1 103 ? 0.258 -13.595 -14.784 1.00 73.94 103 ALA A C 1
ATOM 814 O O . ALA A 1 103 ? 1.201 -12.785 -14.760 1.00 73.94 103 ALA A O 1
ATOM 815 N N . ALA A 1 104 ? 0.313 -14.739 -15.471 1.00 61.62 104 ALA A N 1
ATOM 816 C CA . ALA A 1 104 ? 1.362 -14.997 -16.450 1.00 61.62 104 ALA A CA 1
ATOM 817 C C . ALA A 1 104 ? 1.333 -13.882 -17.510 1.00 61.62 104 ALA A C 1
ATOM 819 O O . ALA A 1 104 ? 0.258 -13.406 -17.877 1.00 61.62 104 ALA A O 1
ATOM 820 N N . ALA A 1 105 ? 2.521 -13.412 -17.889 1.00 54.25 105 ALA A N 1
ATOM 821 C CA . ALA A 1 105 ? 2.689 -12.341 -18.867 1.00 54.25 105 ALA A CA 1
ATOM 822 C C . ALA A 1 105 ? 2.547 -12.876 -20.293 1.00 54.25 105 ALA A C 1
ATOM 824 O O . ALA A 1 105 ? 2.935 -14.048 -20.500 1.00 54.25 105 ALA A O 1
#